Protein AF-G6ED76-F1 (afdb_monomer)

Secondary structure (DSSP, 8-state):
-GGGGTSTTSHHHHHHHHTTGGGTTT--HHHHHHHHHHHHHHHHHHTT-

Mean predicted aligned error: 4.22 Å

pLDDT: mean 94.93, std 5.06, range [70.25, 98.56]

Structure (mmCIF, N/CA/C/O backbone):
data_AF-G6ED76-F1
#
_entry.id   AF-G6ED76-F1
#
loop_
_atom_site.group_PDB
_atom_site.id
_atom_site.type_symbol
_atom_site.label_atom_id
_atom_site.label_alt_id
_atom_site.label_comp_id
_atom_site.label_asym_id
_atom_site.label_entity_id
_atom_site.label_seq_id
_atom_site.pdbx_PDB_ins_code
_atom_site.Cartn_x
_atom_site.Cartn_y
_atom_site.Cartn_z
_atom_site.occupancy
_atom_site.B_iso_or_equiv
_atom_site.auth_seq_id
_atom_site.auth_comp_id
_atom_site.auth_asym_id
_atom_site.auth_atom_id
_atom_site.pdbx_PDB_model_num
ATOM 1 N N . MET A 1 1 ? -19.052 10.504 7.194 1.00 77.62 1 MET A N 1
ATOM 2 C CA . MET A 1 1 ? -19.400 10.197 8.596 1.00 77.62 1 MET A CA 1
ATOM 3 C C . MET A 1 1 ? -18.896 11.242 9.595 1.00 77.62 1 MET A C 1
ATOM 5 O O . MET A 1 1 ? -19.078 11.034 10.776 1.00 77.62 1 MET A O 1
ATOM 9 N N . GLY A 1 2 ? -18.313 12.382 9.192 1.00 90.50 2 GLY A N 1
ATOM 10 C CA . GLY A 1 2 ? -17.897 13.414 10.161 1.00 90.50 2 GLY A CA 1
ATOM 11 C C . GLY A 1 2 ? -17.141 12.834 11.366 1.00 90.50 2 GLY A C 1
ATOM 12 O O . GLY A 1 2 ? -16.314 11.940 11.193 1.00 90.50 2 GLY A O 1
ATOM 13 N N . GLY A 1 3 ? -17.499 13.274 12.575 1.00 89.62 3 GLY A N 1
ATOM 14 C CA . GLY A 1 3 ? -16.943 12.738 13.820 1.00 89.62 3 GLY A CA 1
ATOM 15 C C . GLY A 1 3 ? -17.133 11.228 13.999 1.00 89.62 3 GLY A C 1
ATOM 16 O O . GLY A 1 3 ? -16.211 10.568 14.458 1.00 89.62 3 GLY A O 1
ATOM 17 N N . THR A 1 4 ? -18.249 10.641 13.552 1.00 92.12 4 THR A N 1
ATOM 18 C CA . THR A 1 4 ? -18.468 9.186 13.669 1.00 92.12 4 THR A CA 1
ATOM 19 C C . THR A 1 4 ? -17.546 8.364 12.769 1.00 92.12 4 THR A C 1
ATOM 21 O O . THR A 1 4 ? -17.400 7.170 12.974 1.00 92.12 4 THR A O 1
ATOM 24 N N . GLY A 1 5 ? -16.869 8.979 11.793 1.00 92.50 5 GLY A N 1
ATOM 25 C CA . GLY A 1 5 ? -15.888 8.284 10.953 1.00 92.50 5 GLY A CA 1
ATOM 26 C C . GLY A 1 5 ? -14.509 8.102 11.574 1.00 92.50 5 GLY A C 1
ATOM 27 O O . GLY A 1 5 ? -13.661 7.465 10.957 1.00 92.50 5 GLY A O 1
ATOM 28 N N . VAL A 1 6 ? -14.278 8.687 12.747 1.00 91.69 6 VAL A N 1
ATOM 29 C CA . VAL A 1 6 ? -13.016 8.587 13.491 1.00 91.69 6 VAL A CA 1
ATOM 30 C C . VAL A 1 6 ? -13.226 8.062 14.911 1.00 91.69 6 VAL A C 1
ATOM 32 O O . VAL A 1 6 ? -12.260 7.922 15.656 1.00 91.69 6 VAL A O 1
ATOM 35 N N . THR A 1 7 ? -14.473 7.775 15.301 1.00 91.75 7 THR A N 1
ATOM 36 C CA . THR A 1 7 ? -14.750 7.037 16.533 1.00 91.75 7 THR A CA 1
ATOM 37 C C . THR A 1 7 ? -14.509 5.550 16.295 1.00 91.75 7 THR A C 1
ATOM 39 O O . THR A 1 7 ? -14.858 5.017 15.238 1.00 91.75 7 THR A O 1
ATOM 42 N N . GLY A 1 8 ? -13.942 4.870 17.294 1.00 90.19 8 GLY A N 1
ATOM 43 C CA . GLY A 1 8 ? -13.608 3.439 17.234 1.00 90.19 8 GLY A CA 1
ATOM 44 C C . GLY A 1 8 ? -14.817 2.497 17.184 1.00 90.19 8 GLY A C 1
ATOM 45 O O . GLY A 1 8 ? -14.655 1.285 17.263 1.00 90.19 8 GLY A O 1
ATOM 46 N N . ASP A 1 9 ? -16.024 3.048 17.062 1.00 92.88 9 ASP A N 1
ATOM 47 C CA . ASP A 1 9 ? -17.284 2.307 17.039 1.00 92.88 9 ASP A CA 1
ATOM 48 C C . ASP A 1 9 ? -17.702 1.908 15.617 1.00 92.88 9 ASP A C 1
ATOM 50 O O . ASP A 1 9 ? -18.713 1.230 15.430 1.00 92.88 9 ASP A O 1
ATOM 54 N N . THR A 1 10 ? -16.971 2.362 14.591 1.00 95.88 10 THR A N 1
ATOM 55 C CA . THR A 1 10 ? -17.351 2.141 13.192 1.00 95.88 10 THR A CA 1
ATOM 56 C C . THR A 1 10 ? -16.346 1.280 12.441 1.00 95.88 10 THR A C 1
ATOM 58 O O . THR A 1 10 ? -15.134 1.444 12.546 1.00 95.88 10 THR A O 1
ATOM 61 N N . VAL A 1 11 ? -16.870 0.408 11.577 1.00 94.56 11 VAL A N 1
ATOM 62 C CA . VAL A 1 11 ? -16.069 -0.452 10.687 1.00 94.56 11 VAL A CA 1
ATOM 63 C C . VAL A 1 11 ? -15.134 0.364 9.788 1.00 94.56 11 VAL A C 1
ATOM 65 O O . VAL A 1 11 ? -14.051 -0.083 9.425 1.00 94.56 11 VAL A O 1
ATOM 68 N N . VAL A 1 12 ? -15.525 1.582 9.416 1.00 95.12 12 VAL A N 1
ATOM 69 C CA . VAL A 1 12 ? -14.693 2.424 8.552 1.00 95.12 12 VAL A CA 1
ATOM 70 C C . VAL A 1 12 ? -13.481 2.987 9.292 1.00 95.12 12 VAL A C 1
ATOM 72 O O . VAL A 1 12 ? -12.426 3.089 8.670 1.00 95.12 12 VAL A O 1
ATOM 75 N N . GLU A 1 13 ? -13.587 3.320 10.583 1.00 96.62 13 GLU A N 1
ATOM 76 C CA . GLU A 1 13 ? -12.414 3.709 11.384 1.00 96.62 13 GLU A CA 1
ATOM 77 C C . GLU A 1 13 ? -11.398 2.562 11.428 1.00 96.62 13 GLU A C 1
ATOM 79 O O . GLU A 1 13 ? -10.215 2.771 11.140 1.00 96.62 13 GLU A O 1
ATOM 84 N N . GLN A 1 14 ? -11.885 1.339 11.655 1.00 96.06 14 GLN A N 1
ATOM 85 C CA . GLN A 1 14 ? -11.053 0.141 11.668 1.00 96.06 14 GLN A CA 1
ATOM 86 C C . GLN A 1 14 ? -10.319 -0.045 10.330 1.00 96.06 14 GLN A C 1
ATOM 88 O O . GLN A 1 14 ? -9.088 -0.138 10.300 1.00 96.06 14 GLN A O 1
ATOM 93 N N . ILE A 1 15 ? -11.051 -0.024 9.209 1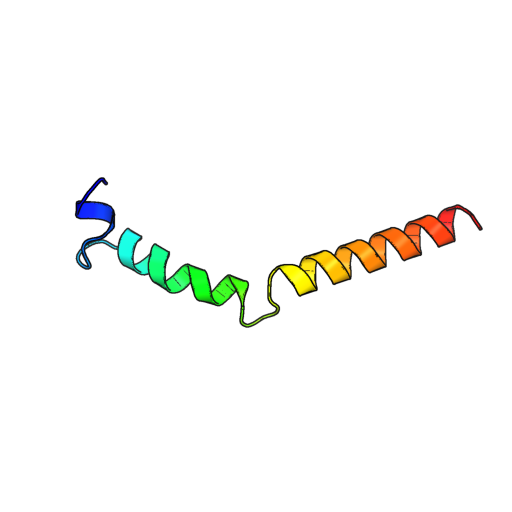.00 96.31 15 ILE A N 1
ATOM 94 C CA . ILE A 1 15 ? -10.465 -0.150 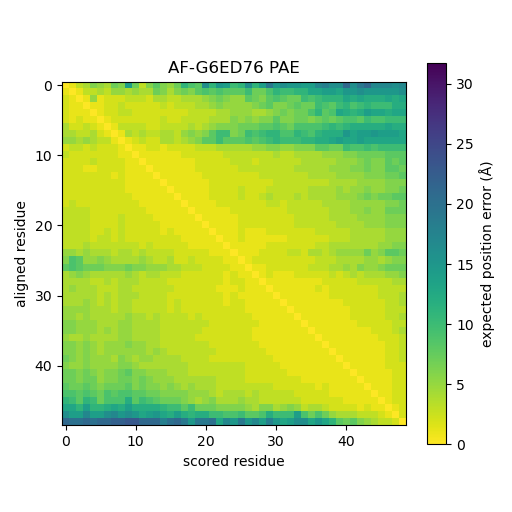7.864 1.00 96.31 15 ILE A CA 1
ATOM 95 C C . ILE A 1 15 ? -9.440 0.962 7.610 1.00 96.31 15 ILE A C 1
ATOM 97 O O . ILE A 1 15 ? -8.362 0.703 7.070 1.00 96.31 15 ILE A O 1
ATOM 101 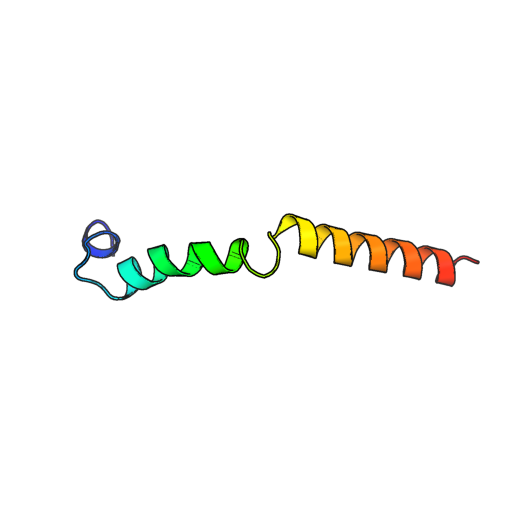N N . PHE A 1 16 ? -9.750 2.200 8.000 1.00 95.56 16 PHE A N 1
ATOM 102 C CA . PHE A 1 16 ? -8.862 3.343 7.805 1.00 95.56 16 PHE A CA 1
ATOM 103 C C . PHE A 1 16 ? -7.517 3.170 8.526 1.00 95.56 16 PHE A C 1
ATOM 105 O O . PHE A 1 16 ? -6.472 3.533 7.980 1.00 95.56 16 PHE A O 1
ATOM 112 N N . ARG A 1 17 ? -7.511 2.575 9.721 1.00 95.19 17 ARG A N 1
ATOM 113 C CA . ARG A 1 17 ? -6.277 2.241 10.446 1.00 95.19 17 ARG A CA 1
ATOM 114 C C . ARG A 1 17 ? -5.509 1.093 9.805 1.00 95.19 17 ARG A C 1
ATOM 116 O O . ARG A 1 17 ? -4.294 1.187 9.628 1.00 95.19 17 ARG A O 1
ATOM 123 N N . GLU A 1 18 ? -6.204 0.015 9.468 1.00 96.50 18 GLU A N 1
ATOM 124 C CA . GLU A 1 18 ? -5.579 -1.219 8.989 1.00 96.50 18 GLU A CA 1
ATOM 125 C C . GLU A 1 18 ? -4.983 -1.062 7.581 1.00 96.50 18 GLU A C 1
ATOM 127 O O . GLU A 1 18 ? -3.911 -1.599 7.291 1.00 96.50 18 GLU A O 1
ATOM 132 N N . ILE A 1 19 ? -5.597 -0.243 6.716 1.00 96.81 19 ILE A N 1
ATOM 133 C CA . ILE A 1 19 ? -5.157 -0.084 5.321 1.00 96.81 19 ILE A CA 1
ATOM 134 C C . ILE A 1 19 ? -3.733 0.484 5.187 1.00 96.81 19 ILE A C 1
ATOM 136 O O . ILE A 1 19 ? -3.061 0.286 4.171 1.00 96.81 19 ILE A O 1
ATOM 140 N N . ARG A 1 20 ? -3.225 1.192 6.206 1.00 96.6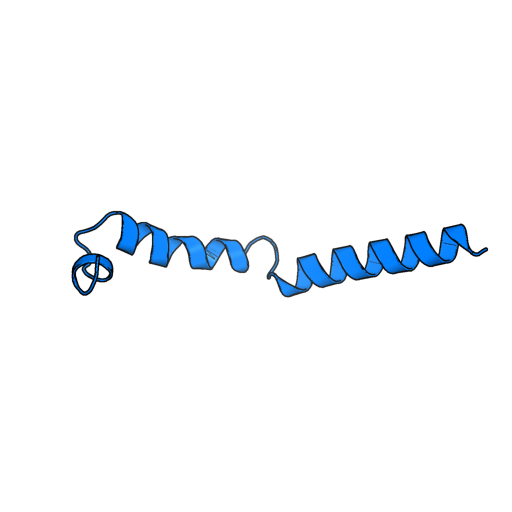9 20 ARG A N 1
ATOM 141 C CA . ARG A 1 20 ? -1.902 1.834 6.152 1.00 96.69 20 ARG A CA 1
ATOM 142 C C . ARG A 1 20 ? -0.768 0.825 5.959 1.00 96.69 20 ARG A C 1
ATOM 144 O O . ARG A 1 20 ? 0.200 1.153 5.259 1.00 96.69 20 ARG A O 1
ATOM 151 N N . ALA A 1 21 ? -0.894 -0.355 6.564 1.00 96.38 21 ALA A N 1
ATOM 152 C CA . ALA A 1 21 ? 0.099 -1.427 6.554 1.00 96.38 21 ALA A CA 1
ATOM 153 C C . ALA A 1 21 ? 0.372 -1.959 5.135 1.00 96.38 21 ALA A C 1
ATOM 155 O O . ALA A 1 21 ? 1.529 -2.168 4.762 1.00 96.38 21 ALA A O 1
ATOM 156 N N . PHE A 1 22 ? -0.672 -2.056 4.305 1.00 96.81 22 PHE A N 1
ATOM 157 C CA . PHE A 1 22 ? -0.589 -2.536 2.918 1.00 96.81 22 PHE A CA 1
ATOM 158 C C . PHE A 1 22 ? 0.313 -1.681 2.024 1.00 96.81 22 PHE A C 1
ATOM 160 O O . PHE A 1 22 ? 0.800 -2.139 0.999 1.00 96.81 22 PHE A O 1
ATOM 167 N N . ARG A 1 23 ? 0.563 -0.425 2.404 1.00 96.94 23 ARG A N 1
ATOM 168 C CA . ARG A 1 23 ? 1.455 0.479 1.666 1.00 96.94 23 ARG A CA 1
ATOM 169 C C . ARG A 1 23 ? 2.924 0.368 2.088 1.00 96.94 23 ARG A C 1
ATOM 171 O O . ARG A 1 23 ? 3.708 1.202 1.638 1.00 96.94 23 ARG A O 1
ATOM 178 N N . ILE A 1 24 ? 3.281 -0.535 3.007 1.00 96.12 24 ILE A N 1
ATOM 179 C CA . ILE A 1 24 ? 4.632 -0.639 3.589 1.00 96.12 24 ILE A CA 1
ATOM 180 C C . ILE A 1 24 ? 5.203 -2.050 3.446 1.00 96.12 24 ILE A C 1
ATOM 182 O O . ILE A 1 24 ? 6.319 -2.188 2.951 1.00 96.12 24 ILE A O 1
ATOM 186 N N . TYR A 1 25 ? 4.481 -3.075 3.908 1.00 95.50 25 TYR A N 1
ATOM 187 C CA . TYR A 1 25 ? 5.108 -4.361 4.236 1.00 95.50 25 TYR A CA 1
ATOM 188 C C . TYR A 1 25 ? 5.533 -5.200 3.025 1.00 95.50 25 TYR A C 1
ATOM 190 O O . TYR A 1 25 ? 6.666 -5.668 3.006 1.00 95.50 25 TYR A O 1
ATOM 198 N N . ASP A 1 26 ? 4.709 -5.304 1.980 1.00 94.88 26 ASP A N 1
ATOM 199 C CA . ASP A 1 26 ? 5.043 -6.074 0.762 1.00 94.88 26 ASP A CA 1
ATOM 200 C C . ASP A 1 26 ? 5.860 -5.275 -0.268 1.00 94.88 26 ASP A C 1
ATOM 202 O O . ASP A 1 26 ? 5.974 -5.628 -1.445 1.00 94.88 26 ASP A O 1
ATOM 206 N N . GLY A 1 27 ? 6.451 -4.173 0.182 1.00 94.69 27 GLY A N 1
ATOM 207 C CA . GLY A 1 27 ? 7.085 -3.183 -0.664 1.00 94.69 27 GLY A CA 1
ATOM 208 C C . GLY A 1 27 ? 6.419 -1.831 -0.452 1.00 94.69 27 GLY A C 1
ATOM 209 O O . GLY A 1 27 ? 5.231 -1.664 -0.743 1.00 94.69 27 GLY A O 1
ATOM 210 N N . PRO A 1 28 ? 7.160 -0.820 0.026 1.00 97.31 28 PRO A N 1
ATOM 211 C CA . PRO A 1 28 ? 6.606 0.514 0.088 1.00 97.31 28 PRO A CA 1
ATOM 212 C C . PRO A 1 28 ? 6.284 1.001 -1.331 1.00 97.31 28 PRO A C 1
ATOM 214 O O . PRO A 1 28 ? 6.888 0.568 -2.319 1.00 97.31 28 PRO A O 1
ATOM 217 N N . THR A 1 29 ? 5.315 1.909 -1.448 1.00 97.69 29 THR A N 1
ATOM 218 C CA . THR A 1 29 ? 4.801 2.407 -2.741 1.00 97.69 29 THR A CA 1
ATOM 219 C C . THR A 1 29 ? 5.921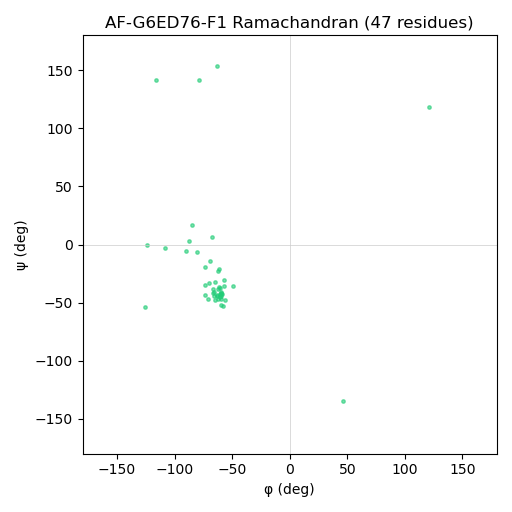 2.844 -3.698 1.00 97.69 29 THR A C 1
ATOM 221 O O . THR A 1 29 ? 5.844 2.647 -4.911 1.00 97.69 29 THR A O 1
ATOM 224 N N . GLU A 1 30 ? 6.984 3.417 -3.152 1.00 98.12 30 GLU A N 1
ATOM 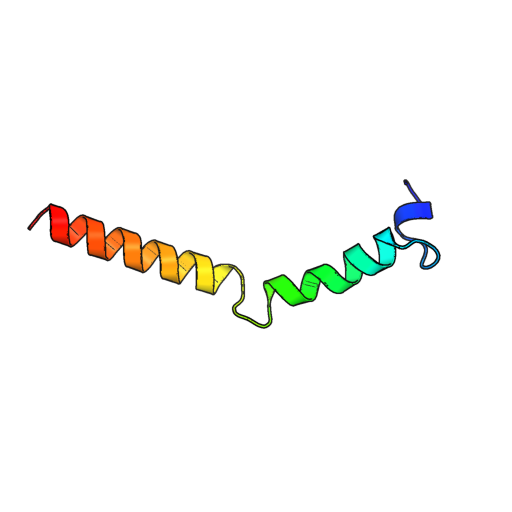225 C CA . GLU A 1 30 ? 8.183 3.868 -3.841 1.00 98.12 30 GLU A CA 1
ATOM 226 C C . GLU A 1 30 ? 8.891 2.720 -4.571 1.00 98.12 30 GLU A C 1
ATOM 228 O O . GLU A 1 30 ? 9.281 2.886 -5.726 1.00 98.12 30 GLU A O 1
ATOM 233 N N . VAL A 1 31 ? 9.013 1.546 -3.945 1.00 97.56 31 VAL A N 1
ATOM 234 C CA . VAL A 1 31 ? 9.671 0.369 -4.536 1.00 97.56 31 VAL A CA 1
ATOM 235 C C . VAL A 1 31 ? 8.887 -0.137 -5.742 1.00 97.56 31 VAL A C 1
ATOM 237 O O . VAL A 1 31 ? 9.478 -0.379 -6.798 1.00 97.56 31 VAL A O 1
ATOM 240 N N . HIS A 1 32 ? 7.559 -0.225 -5.641 1.00 97.56 32 HIS A N 1
ATOM 241 C CA . HIS A 1 32 ? 6.720 -0.624 -6.773 1.00 97.56 32 HIS A CA 1
ATOM 242 C C . HIS A 1 32 ? 6.810 0.377 -7.931 1.00 97.56 32 HIS A C 1
ATOM 244 O O . HIS A 1 32 ? 7.006 -0.026 -9.081 1.00 97.56 32 HIS A O 1
ATOM 250 N N . LYS A 1 33 ? 6.757 1.684 -7.636 1.00 98.12 33 LYS A N 1
ATOM 251 C CA . LYS A 1 33 ? 6.925 2.740 -8.649 1.00 98.12 33 LYS A CA 1
ATOM 252 C C . LYS A 1 33 ? 8.287 2.652 -9.339 1.00 98.12 33 LYS A C 1
ATOM 254 O O . LYS A 1 33 ? 8.357 2.719 -10.565 1.00 98.12 33 LYS A O 1
ATOM 259 N N . TRP A 1 34 ? 9.361 2.448 -8.578 1.00 98.25 34 TRP A N 1
ATOM 260 C CA . TRP A 1 34 ? 10.708 2.302 -9.129 1.00 98.25 34 TRP A CA 1
ATOM 261 C C . TRP A 1 34 ? 10.872 1.044 -9.981 1.00 98.25 34 TRP A C 1
ATOM 263 O O . TRP A 1 34 ? 11.508 1.108 -11.034 1.00 98.25 34 TRP A O 1
ATOM 273 N N . SER A 1 35 ? 10.299 -0.085 -9.560 1.00 97.94 35 SER A N 1
ATOM 274 C CA . SER A 1 35 ? 10.319 -1.333 -10.331 1.00 97.94 35 SER A CA 1
ATOM 275 C C . SER A 1 35 ? 9.643 -1.155 -11.697 1.00 97.94 35 SER A C 1
ATOM 277 O O . SER A 1 35 ? 10.233 -1.474 -12.734 1.00 97.94 35 SER A O 1
ATOM 279 N N . LEU A 1 36 ? 8.459 -0.529 -11.717 1.00 98.25 36 LEU A N 1
ATOM 280 C CA . LEU A 1 36 ? 7.738 -0.207 -12.951 1.00 98.25 36 LEU A CA 1
ATOM 281 C C . LEU A 1 36 ? 8.532 0.754 -13.843 1.00 98.25 36 LEU A C 1
ATOM 283 O O . LEU A 1 36 ? 8.705 0.483 -15.031 1.00 98.25 36 LEU A O 1
ATOM 287 N N . ALA A 1 37 ? 9.077 1.836 -13.279 1.00 98.56 37 ALA A N 1
ATOM 288 C CA . ALA A 1 37 ? 9.873 2.804 -14.032 1.00 98.56 37 ALA A CA 1
ATOM 289 C C . ALA A 1 37 ? 11.107 2.157 -14.688 1.00 98.56 37 ALA A C 1
ATOM 291 O O . ALA A 1 37 ? 11.408 2.424 -15.855 1.00 98.56 37 ALA A O 1
ATOM 292 N N . LYS A 1 38 ? 11.806 1.265 -13.969 1.00 98.44 38 LYS A N 1
ATOM 293 C CA . LYS A 1 38 ? 12.948 0.510 -14.510 1.00 98.44 38 LYS A CA 1
ATOM 294 C C . LYS A 1 38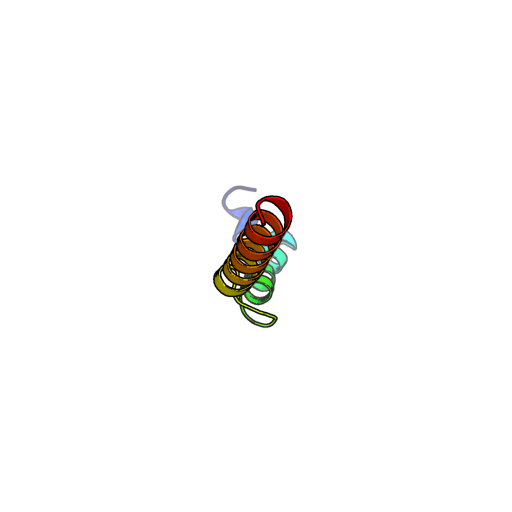 ? 12.531 -0.403 -15.662 1.00 98.44 38 LYS A C 1
ATOM 296 O O . LYS A 1 38 ? 13.224 -0.420 -16.680 1.00 98.44 38 LYS A O 1
ATOM 301 N N . LYS A 1 39 ? 11.407 -1.117 -15.527 1.00 98.25 39 LYS A N 1
ATOM 302 C CA . LYS A 1 39 ? 10.857 -1.965 -16.594 1.00 98.25 39 LYS A CA 1
ATOM 303 C C . LYS A 1 39 ? 10.546 -1.144 -17.847 1.00 98.25 39 LYS A C 1
ATOM 305 O O . LYS A 1 39 ? 11.084 -1.447 -18.906 1.00 98.25 39 LYS A O 1
ATOM 310 N N . ILE A 1 40 ? 9.788 -0.055 -17.703 1.00 98.38 40 ILE A N 1
ATOM 311 C CA . ILE A 1 40 ? 9.428 0.844 -18.813 1.00 98.38 40 ILE A CA 1
ATOM 312 C C . ILE A 1 40 ? 10.683 1.365 -19.523 1.00 98.38 40 ILE A C 1
ATOM 314 O O . ILE A 1 40 ? 10.778 1.300 -20.746 1.00 98.38 40 ILE A O 1
ATOM 318 N N . LYS A 1 41 ? 11.682 1.838 -18.766 1.00 98.19 41 LYS A N 1
ATOM 319 C CA . LYS A 1 41 ? 12.945 2.337 -19.330 1.00 98.19 41 LYS A CA 1
ATOM 320 C C . LYS A 1 41 ? 13.695 1.266 -20.124 1.00 98.19 41 LYS A C 1
ATOM 322 O O . LYS A 1 41 ? 14.267 1.575 -21.168 1.00 98.19 41 LYS A O 1
ATOM 327 N N . ARG A 1 42 ? 13.749 0.032 -19.616 1.00 98.06 42 ARG A N 1
ATOM 328 C CA . ARG A 1 42 ? 14.414 -1.087 -20.296 1.00 98.06 42 ARG A CA 1
ATOM 329 C C . ARG A 1 42 ? 13.707 -1.424 -21.606 1.00 98.06 42 ARG A C 1
ATOM 331 O O . ARG A 1 42 ? 14.371 -1.526 -22.631 1.00 98.06 42 ARG A O 1
ATOM 338 N N . ASP A 1 43 ? 12.385 -1.539 -21.570 1.00 98.00 43 ASP A N 1
ATOM 339 C CA . ASP A 1 43 ? 11.584 -1.913 -22.735 1.00 98.00 43 ASP A CA 1
ATOM 340 C C . ASP A 1 43 ? 11.639 -0.805 -23.812 1.00 98.00 43 ASP A C 1
ATOM 342 O O . ASP A 1 43 ? 11.812 -1.094 -24.993 1.00 98.00 43 ASP A O 1
ATOM 346 N N . TRP A 1 44 ? 11.639 0.472 -23.405 1.00 97.88 44 T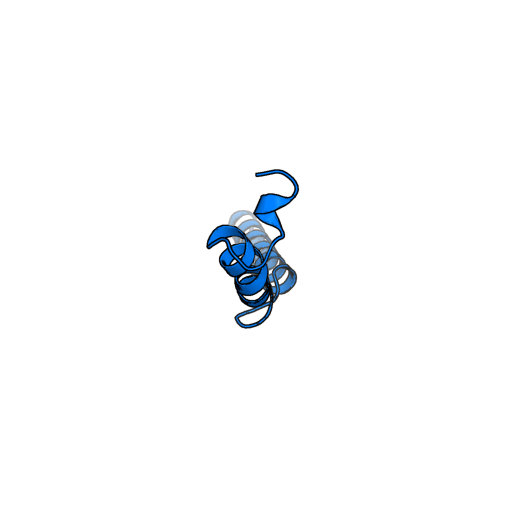RP A N 1
ATOM 347 C CA . TRP A 1 44 ? 11.844 1.618 -24.303 1.00 97.88 44 TRP A CA 1
ATOM 348 C C . TRP A 1 44 ? 13.195 1.585 -25.028 1.00 97.88 44 TRP A C 1
ATOM 350 O O . TRP A 1 44 ? 13.268 1.911 -26.212 1.00 97.88 44 TRP A O 1
ATOM 360 N N . LYS A 1 45 ? 14.274 1.199 -24.330 1.00 97.50 45 LYS A N 1
ATOM 361 C CA . LYS A 1 45 ? 15.602 1.059 -24.945 1.00 97.50 45 LYS A CA 1
ATOM 362 C C . LYS A 1 45 ? 15.634 -0.086 -25.954 1.00 97.50 45 LYS A C 1
ATO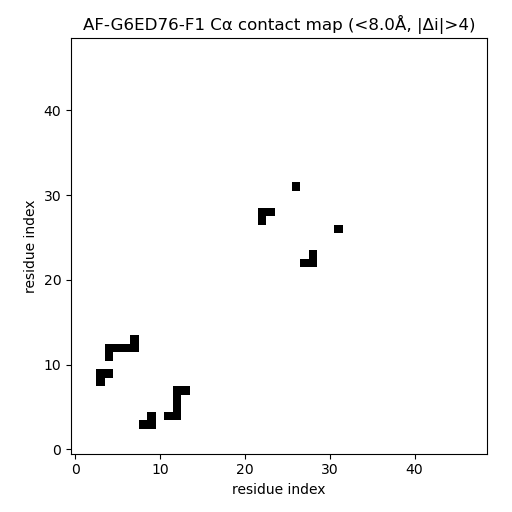M 364 O O . LYS A 1 45 ? 16.217 0.085 -27.013 1.00 97.50 45 LYS A O 1
ATOM 369 N N . ALA A 1 46 ? 15.008 -1.218 -25.631 1.00 96.75 46 ALA A N 1
ATOM 370 C CA . ALA A 1 46 ? 14.972 -2.388 -26.506 1.00 96.75 46 ALA A CA 1
ATOM 371 C C . ALA A 1 46 ? 14.204 -2.140 -27.815 1.00 96.75 46 ALA A C 1
ATOM 373 O O . ALA A 1 46 ? 14.568 -2.698 -28.835 1.00 96.75 46 ALA A O 1
ATOM 374 N N . GLN A 1 47 ? 13.173 -1.289 -27.802 1.00 95.75 47 GLN A N 1
ATOM 375 C CA . GLN A 1 47 ? 12.425 -0.913 -29.013 1.00 95.75 47 GLN A CA 1
ATOM 376 C C . GLN A 1 47 ? 13.181 0.047 -29.945 1.00 95.75 47 GLN A C 1
ATOM 378 O O . GLN A 1 47 ? 12.775 0.232 -31.088 1.00 95.75 47 GLN A O 1
ATOM 383 N N . ARG A 1 48 ? 14.206 0.738 -29.432 1.00 89.25 48 ARG A N 1
ATOM 384 C CA . ARG A 1 48 ? 14.966 1.778 -30.148 1.00 89.25 48 ARG A CA 1
ATOM 385 C C . ARG A 1 48 ? 16.378 1.342 -30.542 1.00 89.25 48 ARG A C 1
ATOM 387 O O . ARG A 1 48 ? 17.093 2.145 -31.139 1.00 89.25 48 ARG A O 1
ATOM 394 N N . ALA A 1 49 ? 16.776 0.140 -30.146 1.00 70.25 49 ALA A N 1
ATOM 395 C CA . ALA A 1 49 ? 17.969 -0.535 -30.636 1.00 70.25 49 ALA A CA 1
ATOM 396 C C . ALA A 1 49 ? 17.600 -1.335 -31.887 1.00 70.25 49 ALA A C 1
ATOM 398 O O . ALA A 1 49 ? 18.447 -1.381 -32.802 1.00 70.25 49 ALA A O 1
#

Sequence (49 aa):
MGGTGVTGDTVVEQIFREIRAFRIYDGPTEVHKWSLAKKIKRDWKAQRA

Solvent-accessible surface area (backbone atoms only — not comparable to full-atom values): 2951 Å² total; per-residue (Å²): 103,75,73,62,46,71,35,91,88,30,72,63,26,53,50,63,61,59,57,59,53,72,52,44,76,93,46,33,62,66,55,57,53,48,52,50,53,52,51,54,55,51,55,56,51,64,77,73,108

Nearest PDB structures (foldseek):
  5lnx-assembly1_C  TM=9.306E-01  e=2.132E-01  Bacillus subtilis subsp. subtilis str. 168
  3owa-assembly2_C  TM=7.965E-01  e=7.536E-01  Bacillus anthracis str. 'Ames Ancestor'

Foldseek 3Di:
DVPVCCDPPDPNVVCVVVVVVVCPDVDHPVRVVVVVVVVVVVVVVVVVD

Radius of gyration: 18.97 Å; Cα contacts (8 Å, |Δi|>4): 13; chains: 1; bounding box: 37×20×48 Å

Organism: NCBI:txid1088721

InterPro domains:
  IPR009075 Acyl-CoA dehydrogenase/oxidase, C-terminal [PF00441] (1-40)
  IPR036250 Acyl-CoA dehydrogenase-like, C-terminal [SSF47203] (1-43)